Protein AF-A0A3P7LPS3-F1 (afdb_monomer_lite)

Sequence (72 aa):
MSAVFSCVYCLNRKIEAVRRLPDTRPAANDSSTNRPRRLSIKLSSGEEIKTSGFIVSALNSPTAWVLPQVHR

Organism: Dibothriocephalus latus (NCBI:txid60516)

Radius of gyration: 15.49 Å; chains: 1; bounding box: 40×29×35 Å

Secondary structure (DSSP, 8-state):
--GGGTPPP-TT--EEEEEEPP--S---S---TTPPPPEEEEETTS-EEEES-----GGGS-HHHHHHHHT-

Structure (mmCIF, N/CA/C/O backbone):
data_AF-A0A3P7LPS3-F1
#
_entry.id   AF-A0A3P7LPS3-F1
#
loop_
_atom_site.group_PDB
_atom_site.id
_atom_site.type_symbol
_atom_site.label_atom_id
_atom_site.label_alt_id
_atom_site.label_comp_id
_atom_site.label_asym_id
_atom_site.label_entity_id
_atom_site.label_seq_id
_atom_site.pdbx_PDB_ins_code
_atom_site.Cartn_x
_atom_site.Cartn_y
_atom_site.Cartn_z
_atom_site.occupancy
_atom_site.B_iso_or_equiv
_atom_site.auth_seq_id
_atom_site.auth_comp_id
_atom_site.auth_asym_id
_atom_site.auth_atom_id
_atom_site.pdbx_PDB_model_num
ATOM 1 N N . MET A 1 1 ? -16.165 -8.374 -6.897 1.00 71.75 1 MET A N 1
ATOM 2 C CA . MET A 1 1 ? -16.296 -9.495 -5.940 1.00 71.75 1 MET A CA 1
ATOM 3 C C . MET A 1 1 ? -14.908 -9.902 -5.451 1.00 71.75 1 MET A C 1
ATOM 5 O O . MET A 1 1 ? -14.231 -10.616 -6.168 1.00 71.75 1 MET A O 1
ATOM 9 N N . SER A 1 2 ? -14.433 -9.415 -4.301 1.00 80.19 2 SER A N 1
ATOM 10 C CA . SER A 1 2 ? -13.077 -9.745 -3.806 1.00 80.19 2 SER A CA 1
ATOM 11 C C . SER A 1 2 ? -13.108 -10.339 -2.391 1.00 80.19 2 SER A C 1
ATOM 13 O O . SER A 1 2 ? -12.427 -11.330 -2.147 1.00 80.19 2 SER A O 1
ATOM 1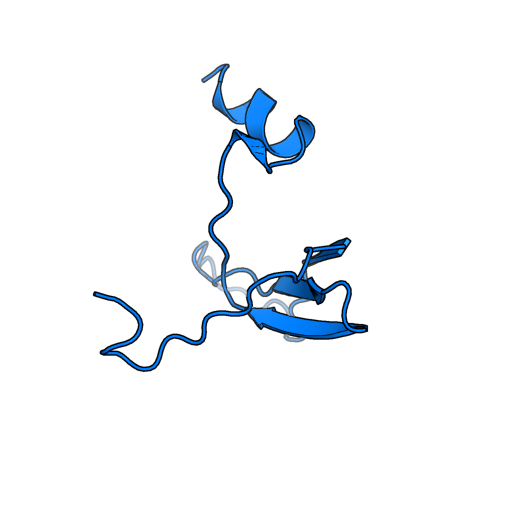5 N N . ALA A 1 3 ? -14.016 -9.883 -1.518 1.00 78.25 3 ALA A N 1
ATOM 16 C CA . ALA A 1 3 ? -14.290 -10.534 -0.224 1.00 78.25 3 ALA A CA 1
ATOM 17 C C . ALA A 1 3 ? -14.643 -12.030 -0.353 1.00 78.25 3 ALA A C 1
ATOM 19 O O . ALA A 1 3 ? -14.217 -12.844 0.457 1.00 78.25 3 ALA A O 1
ATOM 20 N N . VAL A 1 4 ? -15.385 -12.391 -1.408 1.00 89.56 4 VAL A N 1
ATOM 21 C CA . VAL A 1 4 ? -15.826 -13.772 -1.690 1.00 89.56 4 VAL A CA 1
ATOM 22 C C . VAL A 1 4 ? -14.640 -14.719 -1.924 1.00 89.56 4 VAL A C 1
ATOM 24 O O . VAL A 1 4 ? -14.748 -15.912 -1.672 1.00 89.56 4 VAL A O 1
ATOM 27 N N . PHE A 1 5 ? -13.488 -14.182 -2.337 1.00 90.81 5 PHE A N 1
ATOM 28 C CA . PHE A 1 5 ? -12.247 -14.923 -2.574 1.00 90.81 5 PHE A CA 1
ATOM 29 C C . PHE A 1 5 ? -11.201 -14.640 -1.485 1.00 90.81 5 PHE A C 1
ATOM 31 O O . PHE A 1 5 ? -10.013 -14.502 -1.769 1.00 90.81 5 PHE A O 1
ATOM 38 N N . SER A 1 6 ? -11.654 -14.499 -0.236 1.00 90.12 6 SER A N 1
ATOM 39 C CA . SER A 1 6 ? -10.796 -14.367 0.953 1.00 90.12 6 SER A CA 1
ATOM 40 C C . SER A 1 6 ? -9.953 -13.089 1.026 1.00 90.12 6 SER A C 1
ATOM 42 O O . SER A 1 6 ? -9.003 -13.020 1.806 1.00 90.12 6 SER A O 1
ATOM 44 N N . CYS A 1 7 ? -10.286 -12.049 0.259 1.00 88.38 7 CYS A N 1
ATOM 45 C CA . CYS A 1 7 ? -9.637 -10.754 0.438 1.00 88.38 7 CYS A CA 1
ATOM 46 C C . CYS A 1 7 ? -10.096 -10.093 1.740 1.00 88.38 7 CYS A C 1
ATOM 48 O O . CYS A 1 7 ? -11.292 -10.020 2.031 1.00 88.38 7 CYS A O 1
ATOM 50 N N . VAL A 1 8 ? -9.134 -9.566 2.494 1.00 89.12 8 VAL A N 1
ATOM 51 C CA . VAL A 1 8 ? -9.374 -8.862 3.755 1.00 89.12 8 VAL A CA 1
ATOM 52 C C . VAL A 1 8 ? -9.416 -7.360 3.494 1.00 89.12 8 VAL A C 1
ATOM 54 O O . VAL A 1 8 ? -8.520 -6.808 2.856 1.00 89.12 8 VAL A O 1
ATOM 57 N N . TYR A 1 9 ? -10.450 -6.695 4.006 1.00 89.81 9 TYR A N 1
ATOM 58 C CA . TYR A 1 9 ? -10.602 -5.246 3.909 1.00 89.81 9 TYR A CA 1
ATOM 59 C C . TYR A 1 9 ? -10.261 -4.594 5.244 1.00 89.81 9 TYR A C 1
ATOM 61 O O . TYR A 1 9 ? -10.949 -4.800 6.240 1.00 89.81 9 TYR A O 1
ATOM 69 N N . CYS A 1 10 ? -9.224 -3.763 5.245 1.00 86.12 10 CYS A N 1
ATOM 70 C CA . CYS A 1 10 ? -8.795 -3.013 6.421 1.00 86.12 10 CYS A CA 1
ATOM 71 C C . CYS A 1 10 ? -9.195 -1.541 6.273 1.00 86.12 10 CYS A C 1
ATOM 73 O O . CYS A 1 10 ? -8.414 -0.720 5.792 1.00 86.12 10 CYS A O 1
ATOM 75 N N . LEU A 1 11 ? -10.428 -1.207 6.663 1.00 89.38 11 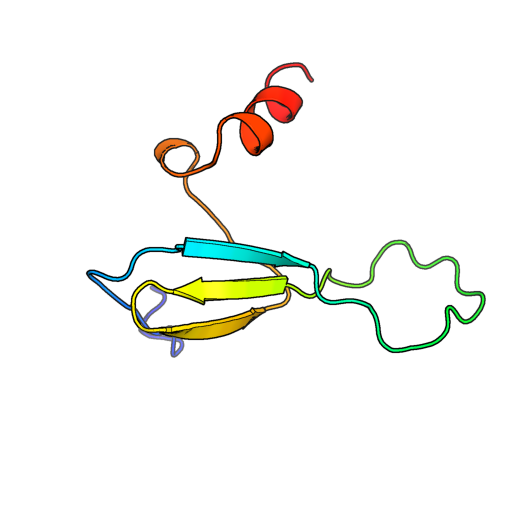LEU A N 1
ATOM 76 C CA . LEU A 1 11 ? -10.908 0.179 6.665 1.00 89.38 11 LEU A CA 1
ATOM 77 C C . LEU A 1 11 ? -10.208 1.001 7.760 1.00 89.38 11 LEU A C 1
ATOM 79 O O . LEU A 1 11 ? -9.735 0.456 8.756 1.00 89.38 11 LEU A O 1
ATOM 83 N N . ASN A 1 12 ? -10.140 2.324 7.575 1.00 90.19 12 ASN A N 1
ATOM 84 C CA . ASN A 1 12 ? -9.521 3.274 8.517 1.00 90.19 12 ASN A CA 1
ATOM 85 C C . ASN A 1 12 ? -8.039 3.006 8.842 1.00 90.19 12 ASN A C 1
ATOM 87 O O . ASN A 1 12 ? -7.512 3.498 9.840 1.00 90.19 12 ASN A O 1
ATOM 91 N N . ARG A 1 13 ? -7.338 2.254 7.989 1.00 89.06 13 ARG A N 1
ATOM 92 C CA . ARG A 1 13 ? -5.882 2.103 8.041 1.00 89.06 13 ARG A CA 1
ATOM 93 C C . ARG A 1 13 ? -5.241 2.987 6.979 1.00 89.06 13 ARG A C 1
ATOM 95 O O . ARG A 1 13 ? -5.745 3.088 5.862 1.00 89.06 13 ARG A O 1
ATOM 102 N N . LYS A 1 14 ? -4.120 3.618 7.322 1.00 91.19 14 LYS A N 1
ATOM 103 C CA . LYS A 1 14 ? -3.308 4.393 6.376 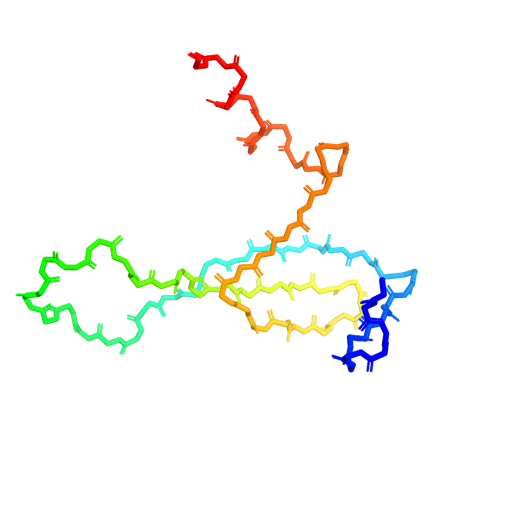1.00 91.19 14 LYS A CA 1
ATOM 104 C C . LYS A 1 14 ? -2.004 3.658 6.103 1.00 91.19 14 LYS A C 1
ATOM 106 O O . LYS A 1 14 ? -1.470 2.996 6.989 1.00 91.19 14 LYS A O 1
ATOM 111 N N . ILE A 1 15 ? -1.497 3.784 4.883 1.00 90.81 15 ILE A N 1
ATOM 112 C CA . ILE A 1 15 ? -0.149 3.335 4.534 1.00 90.81 15 ILE A CA 1
ATOM 113 C C . ILE A 1 15 ? 0.819 4.434 4.974 1.00 90.81 15 ILE A C 1
ATOM 115 O O . ILE A 1 15 ? 0.701 5.567 4.518 1.00 90.81 15 ILE A O 1
ATOM 119 N N . GLU A 1 16 ? 1.759 4.109 5.858 1.00 92.00 16 GLU A N 1
ATOM 120 C CA . GLU A 1 16 ? 2.775 5.057 6.334 1.00 92.00 16 GLU A CA 1
ATOM 121 C C . GLU A 1 16 ? 4.048 5.004 5.497 1.00 92.00 16 GLU A C 1
ATOM 123 O O . GLU A 1 16 ? 4.669 6.029 5.228 1.00 92.00 16 GLU A O 1
ATOM 128 N N . ALA A 1 17 ? 4.464 3.801 5.102 1.00 89.94 17 ALA A N 1
ATOM 129 C CA . ALA A 1 17 ? 5.696 3.614 4.354 1.00 89.94 17 ALA A CA 1
ATOM 130 C C . ALA A 1 17 ? 5.621 2.385 3.455 1.00 89.94 17 ALA A C 1
ATOM 132 O O . ALA A 1 17 ? 5.037 1.362 3.812 1.00 89.94 17 ALA A O 1
ATOM 133 N N . VAL A 1 18 ? 6.295 2.475 2.310 1.00 89.06 18 VAL A N 1
ATOM 134 C CA . VAL A 1 18 ? 6.520 1.354 1.399 1.00 89.06 18 VAL A CA 1
ATOM 135 C C . VAL A 1 18 ? 8.020 1.210 1.196 1.00 89.06 18 VAL A C 1
ATOM 137 O O . VAL A 1 18 ? 8.696 2.156 0.793 1.00 89.06 18 VAL A O 1
ATOM 140 N N . ARG A 1 19 ? 8.553 0.026 1.491 1.00 89.25 19 ARG A N 1
ATOM 141 C CA . ARG A 1 19 ? 9.980 -0.290 1.394 1.00 89.25 19 ARG A CA 1
ATOM 142 C C . ARG A 1 19 ? 10.187 -1.460 0.447 1.00 89.25 19 ARG A C 1
ATOM 144 O O . ARG A 1 19 ? 9.394 -2.398 0.426 1.00 89.25 19 ARG A O 1
ATOM 151 N N . ARG A 1 20 ? 11.272 -1.422 -0.324 1.00 86.25 20 ARG A N 1
ATOM 152 C CA . ARG A 1 20 ? 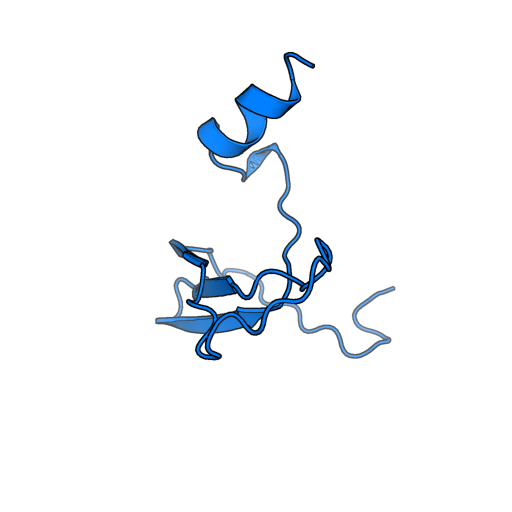11.727 -2.591 -1.085 1.00 86.25 20 ARG A CA 1
ATOM 153 C C . ARG A 1 20 ? 12.530 -3.485 -0.155 1.00 86.25 20 ARG A C 1
ATOM 155 O O . ARG A 1 20 ? 13.424 -3.000 0.533 1.00 86.25 20 ARG A O 1
ATOM 162 N N . LEU A 1 21 ? 12.190 -4.766 -0.123 1.00 84.69 21 LEU A N 1
ATOM 163 C CA . LEU A 1 21 ? 12.972 -5.754 0.607 1.00 84.69 21 LEU A CA 1
ATOM 164 C C . LEU A 1 21 ? 14.162 -6.177 -0.261 1.00 84.69 21 LEU A C 1
ATOM 166 O O . LEU A 1 21 ? 13.982 -6.365 -1.466 1.00 84.69 21 LEU A O 1
ATOM 170 N N . PRO A 1 22 ? 15.363 -6.321 0.321 1.00 75.81 22 PRO A N 1
ATOM 171 C CA . PRO A 1 22 ? 16.507 -6.846 -0.406 1.00 75.81 22 PRO A CA 1
ATOM 172 C C . PRO A 1 22 ? 16.254 -8.305 -0.797 1.00 75.81 22 PRO A C 1
ATOM 174 O O . PRO A 1 22 ? 15.702 -9.089 -0.018 1.00 75.81 22 PRO A O 1
ATOM 177 N N . ASP A 1 23 ? 16.684 -8.677 -2.000 1.00 70.38 23 ASP A N 1
ATOM 178 C CA . ASP A 1 23 ? 16.707 -10.072 -2.418 1.00 70.38 23 ASP A CA 1
ATOM 179 C C . ASP A 1 23 ? 17.844 -10.772 -1.664 1.00 70.38 23 ASP A C 1
ATOM 181 O O . ASP A 1 23 ? 19.017 -10.627 -1.984 1.00 70.38 23 ASP A O 1
ATOM 185 N N . THR A 1 24 ? 17.508 -11.530 -0.620 1.00 64.62 24 THR A N 1
ATOM 186 C CA . THR A 1 24 ? 18.475 -12.234 0.244 1.00 64.62 24 THR A CA 1
ATOM 187 C C . THR A 1 24 ? 19.148 -13.442 -0.419 1.00 64.62 24 THR A C 1
ATOM 189 O O . THR A 1 24 ? 19.757 -14.260 0.267 1.00 64.62 24 THR A O 1
ATOM 192 N N . ARG A 1 25 ? 19.047 -13.593 -1.744 1.00 58.81 25 ARG A N 1
ATOM 193 C CA . ARG A 1 25 ? 19.738 -14.652 -2.486 1.00 58.81 25 ARG A CA 1
ATOM 194 C C . ARG A 1 25 ? 20.847 -14.031 -3.329 1.00 58.81 25 ARG A C 1
ATOM 196 O O . ARG A 1 25 ? 20.559 -13.065 -4.035 1.00 58.81 25 ARG A O 1
ATOM 203 N N . PRO A 1 26 ? 22.077 -14.578 -3.285 1.00 52.34 26 PRO A N 1
ATOM 204 C CA . PRO A 1 26 ? 23.144 -14.122 -4.161 1.00 52.34 26 PRO A CA 1
ATOM 205 C C . PRO A 1 26 ? 22.649 -14.188 -5.605 1.00 52.34 26 PRO A C 1
ATOM 207 O O . PRO A 1 26 ? 21.950 -15.133 -5.987 1.00 52.34 26 PRO A O 1
ATOM 210 N N . ALA A 1 27 ? 22.956 -13.141 -6.370 1.00 51.84 27 ALA A N 1
ATOM 211 C CA . ALA A 1 27 ? 22.638 -13.033 -7.782 1.00 51.84 27 ALA A CA 1
ATOM 212 C C . ALA A 1 27 ? 23.362 -14.154 -8.542 1.00 51.84 27 ALA A C 1
ATOM 214 O O . ALA A 1 27 ? 24.470 -13.982 -9.034 1.00 51.84 27 ALA A O 1
ATOM 215 N N . ALA A 1 28 ? 22.756 -15.340 -8.579 1.00 49.38 28 ALA A N 1
ATOM 216 C CA . ALA A 1 28 ? 23.114 -16.359 -9.544 1.00 49.38 28 ALA A CA 1
ATOM 217 C C . ALA A 1 28 ? 22.817 -15.780 -10.931 1.00 49.38 28 ALA A C 1
ATOM 219 O O . ALA A 1 28 ? 21.766 -15.164 -11.120 1.00 49.38 28 ALA A O 1
ATOM 220 N N . ASN A 1 29 ? 23.786 -15.948 -11.827 1.00 52.66 29 ASN A N 1
ATOM 221 C CA . ASN A 1 29 ? 23.905 -15.469 -13.206 1.00 52.66 29 ASN A CA 1
ATOM 222 C C . ASN A 1 29 ? 22.720 -15.851 -14.125 1.00 52.66 29 ASN A C 1
ATOM 224 O O . ASN A 1 29 ? 22.919 -16.466 -15.163 1.00 52.66 29 ASN A O 1
ATOM 228 N N . ASP A 1 30 ? 21.491 -15.476 -13.781 1.00 49.84 30 ASP A N 1
ATOM 229 C CA . ASP A 1 30 ? 20.313 -15.739 -14.602 1.00 49.84 30 ASP A CA 1
ATOM 230 C C . ASP A 1 30 ? 19.643 -14.437 -15.024 1.00 49.84 30 ASP A C 1
ATOM 232 O O . ASP A 1 30 ? 19.041 -13.703 -14.236 1.00 49.84 30 ASP A O 1
ATOM 236 N N . SER A 1 31 ? 19.726 -14.208 -16.329 1.00 47.09 31 SER A N 1
ATOM 237 C CA . SER A 1 31 ? 19.120 -13.171 -17.159 1.00 47.09 31 SER A CA 1
ATOM 238 C C . SER A 1 31 ? 17.581 -13.203 -17.188 1.00 47.09 31 SER A C 1
ATOM 240 O O . SER A 1 31 ? 16.967 -12.998 -18.232 1.00 47.09 31 SER A O 1
ATOM 242 N N . SER A 1 32 ? 16.917 -13.418 -16.049 1.00 46.28 32 SER A N 1
ATOM 243 C CA . SER A 1 32 ? 15.455 -13.345 -15.957 1.00 46.28 32 SER A CA 1
ATOM 244 C C . SER A 1 32 ? 15.016 -12.053 -15.269 1.00 46.28 32 SER A C 1
ATOM 246 O O . SER A 1 32 ? 14.926 -11.931 -14.049 1.00 46.28 32 SER A O 1
ATOM 248 N N . THR A 1 33 ? 14.686 -11.065 -16.090 1.00 55.31 33 THR A N 1
ATOM 249 C CA . THR A 1 33 ? 14.132 -9.741 -15.762 1.00 55.31 33 THR A CA 1
ATOM 250 C C . THR A 1 33 ? 12.756 -9.778 -15.064 1.00 55.31 33 THR A C 1
ATOM 252 O O . THR A 1 33 ? 12.032 -8.788 -15.078 1.00 55.31 33 THR A O 1
ATOM 255 N N . ASN A 1 34 ? 12.364 -10.907 -14.460 1.00 55.59 34 ASN A N 1
ATOM 256 C CA . ASN A 1 34 ? 10.972 -11.235 -14.142 1.00 55.59 34 ASN A CA 1
ATOM 257 C C . ASN A 1 34 ? 10.737 -11.721 -12.700 1.00 55.59 34 ASN A C 1
ATOM 259 O O . ASN A 1 34 ? 9.710 -12.335 -12.412 1.00 55.59 34 ASN A O 1
ATOM 263 N N . ARG A 1 35 ? 11.666 -11.475 -11.764 1.00 60.03 35 ARG A N 1
ATOM 264 C CA . ARG A 1 35 ? 11.400 -11.768 -10.346 1.00 60.03 35 ARG A CA 1
ATOM 265 C C . ARG A 1 35 ? 10.489 -10.687 -9.744 1.00 60.03 35 ARG A C 1
ATOM 267 O O . ARG A 1 35 ? 10.828 -9.503 -9.824 1.00 60.03 35 ARG A O 1
ATOM 274 N N . PRO A 1 36 ? 9.344 -11.060 -9.138 1.00 62.84 36 PRO A N 1
ATOM 275 C CA . PRO A 1 36 ? 8.432 -10.091 -8.549 1.00 62.84 36 PRO A CA 1
ATOM 276 C C . PRO A 1 36 ? 9.113 -9.384 -7.376 1.00 62.84 36 PRO A C 1
ATOM 278 O O . PRO A 1 36 ? 9.592 -10.021 -6.436 1.00 62.84 36 PRO A O 1
ATOM 281 N N . ARG A 1 37 ? 9.167 -8.051 -7.443 1.00 71.44 37 ARG A N 1
ATOM 282 C CA . ARG A 1 37 ? 9.811 -7.211 -6.427 1.00 71.44 37 ARG A CA 1
ATOM 283 C C . ARG A 1 37 ? 9.124 -7.418 -5.079 1.00 71.44 37 ARG A C 1
ATOM 285 O O . ARG A 1 37 ? 7.931 -7.170 -4.951 1.00 71.44 37 ARG A O 1
ATOM 292 N N . ARG A 1 38 ? 9.876 -7.828 -4.057 1.00 86.12 38 ARG A N 1
ATOM 293 C CA . ARG A 1 38 ? 9.336 -7.972 -2.699 1.00 86.12 38 ARG A CA 1
ATOM 294 C C . ARG A 1 38 ? 9.251 -6.606 -2.027 1.00 86.12 38 ARG A C 1
ATOM 296 O O . ARG A 1 38 ? 10.218 -5.844 -1.994 1.00 86.12 38 ARG A O 1
ATOM 303 N N . LEU A 1 39 ? 8.084 -6.304 -1.481 1.00 89.25 39 LEU A N 1
ATOM 304 C CA . LEU A 1 39 ? 7.757 -5.046 -0.831 1.00 89.25 39 LEU A CA 1
ATOM 305 C C . LEU A 1 39 ? 7.315 -5.297 0.605 1.00 89.25 39 LEU A C 1
ATOM 307 O O . LEU A 1 39 ? 6.686 -6.311 0.905 1.00 89.25 39 LEU A O 1
ATOM 311 N N . SER A 1 40 ? 7.637 -4.344 1.466 1.00 93.06 40 SER A N 1
ATOM 312 C CA . SER A 1 40 ? 7.172 -4.260 2.843 1.00 93.06 40 SER A CA 1
ATOM 313 C C . SER A 1 40 ? 6.354 -2.985 2.997 1.00 93.06 40 SER A C 1
ATOM 315 O O . SER A 1 40 ? 6.851 -1.898 2.690 1.00 93.06 40 SER A O 1
ATOM 317 N N . ILE A 1 41 ? 5.100 -3.108 3.419 1.00 92.50 41 ILE A N 1
ATOM 318 C CA . ILE A 1 41 ? 4.167 -1.992 3.588 1.00 92.50 41 ILE A CA 1
ATOM 319 C C . ILE A 1 41 ? 3.879 -1.835 5.075 1.00 92.50 41 ILE A C 1
ATOM 321 O O . ILE A 1 41 ? 3.305 -2.731 5.688 1.00 92.50 41 ILE A O 1
ATOM 325 N N . LYS A 1 42 ? 4.251 -0.688 5.643 1.00 94.25 42 LYS A N 1
ATOM 326 C CA . LYS A 1 42 ? 3.946 -0.330 7.028 1.00 94.25 42 LYS A CA 1
ATOM 327 C C . LYS A 1 42 ? 2.598 0.379 7.084 1.00 94.25 42 LYS A C 1
ATOM 329 O O . LYS A 1 42 ? 2.397 1.379 6.388 1.00 94.25 42 LYS A O 1
ATOM 334 N N . LEU A 1 43 ? 1.695 -0.127 7.913 1.00 93.12 43 LEU A N 1
ATOM 335 C CA . LEU A 1 43 ? 0.396 0.481 8.173 1.00 93.12 43 LEU A CA 1
ATOM 336 C C . LEU A 1 43 ? 0.438 1.358 9.429 1.00 93.12 43 LEU A C 1
ATOM 338 O O . LEU A 1 43 ? 1.260 1.157 10.321 1.00 93.12 43 LEU A O 1
ATOM 342 N N . SER A 1 44 ? -0.517 2.281 9.541 1.00 93.94 44 SER A N 1
ATOM 343 C CA . SER A 1 44 ? -0.695 3.169 10.702 1.00 93.94 44 SER A CA 1
ATOM 344 C C . SER A 1 44 ? -1.045 2.447 12.005 1.00 93.94 44 SER A C 1
ATOM 346 O O . SER A 1 44 ? -1.094 3.050 13.070 1.00 93.94 44 SER A O 1
ATOM 348 N N . SER A 1 45 ? -1.340 1.154 11.923 1.00 92.38 45 SER A N 1
ATOM 349 C CA . SER A 1 45 ? -1.535 0.255 13.057 1.00 92.38 45 SER A CA 1
ATOM 350 C C . SER A 1 45 ? -0.230 -0.226 13.690 1.00 92.38 45 SER A C 1
ATOM 352 O O . SER A 1 45 ? -0.271 -0.831 14.755 1.00 92.38 45 SER A O 1
ATOM 354 N N . GLY A 1 46 ? 0.907 -0.005 13.027 1.00 92.06 46 GLY A N 1
ATOM 355 C CA . GLY A 1 46 ? 2.186 -0.630 13.359 1.00 92.06 46 GLY A CA 1
ATOM 356 C C . GLY A 1 46 ? 2.415 -1.979 12.668 1.00 92.06 46 GLY A C 1
ATOM 357 O O . GLY A 1 46 ? 3.536 -2.477 12.696 1.00 92.06 46 GLY A O 1
ATOM 358 N N . GLU A 1 47 ? 1.401 -2.549 12.009 1.00 92.25 47 GLU A N 1
ATOM 359 C CA . GLU A 1 47 ? 1.524 -3.805 11.260 1.00 92.25 47 GLU A CA 1
ATOM 360 C C . GLU A 1 47 ? 2.362 -3.616 9.987 1.00 92.25 47 GLU A C 1
ATOM 362 O O . GLU A 1 47 ? 2.305 -2.572 9.327 1.00 92.25 47 GLU A O 1
ATOM 367 N N . GLU A 1 48 ? 3.107 -4.656 9.609 1.00 93.44 48 GLU A N 1
ATOM 368 C CA . GLU A 1 48 ? 3.926 -4.663 8.399 1.00 93.44 48 GLU A CA 1
ATOM 369 C C . GLU A 1 48 ? 3.538 -5.828 7.479 1.00 93.44 48 GLU A C 1
ATOM 371 O O . GLU A 1 48 ? 3.576 -6.998 7.863 1.00 93.44 48 GLU A O 1
ATOM 376 N N . ILE A 1 49 ? 3.161 -5.502 6.242 1.00 91.94 49 ILE A N 1
ATOM 377 C CA . ILE A 1 49 ? 2.673 -6.456 5.245 1.00 91.94 49 ILE A CA 1
ATOM 378 C C . ILE A 1 49 ? 3.757 -6.700 4.201 1.00 91.94 49 ILE A C 1
ATOM 380 O O . ILE A 1 49 ? 4.197 -5.775 3.517 1.00 91.94 49 ILE A O 1
ATOM 384 N N . LYS A 1 50 ? 4.142 -7.966 4.023 1.00 92.06 50 LYS A N 1
ATOM 385 C CA . LYS A 1 50 ? 5.050 -8.392 2.953 1.00 92.06 50 LYS A CA 1
ATOM 386 C C . LYS A 1 50 ? 4.244 -8.800 1.726 1.00 92.06 50 LYS A C 1
ATOM 388 O O . LYS A 1 50 ? 3.405 -9.689 1.812 1.00 92.06 50 LYS A O 1
ATOM 393 N N . THR A 1 51 ? 4.521 -8.182 0.583 1.00 90.00 51 THR A N 1
ATOM 394 C CA . THR A 1 51 ? 3.804 -8.438 -0.673 1.00 90.00 51 THR A CA 1
ATOM 395 C C . THR A 1 51 ? 4.745 -8.443 -1.880 1.00 90.00 51 THR A C 1
ATOM 397 O O . THR A 1 51 ? 5.853 -7.916 -1.821 1.00 90.00 51 THR A O 1
ATOM 400 N N . SER A 1 52 ? 4.320 -9.055 -2.982 1.00 86.81 52 SER A N 1
ATOM 401 C CA . SER A 1 52 ? 4.988 -9.011 -4.292 1.00 86.81 52 SER A CA 1
ATOM 402 C C . SER A 1 52 ? 4.600 -7.785 -5.128 1.00 86.81 52 SER A C 1
ATOM 404 O O . SER A 1 52 ? 5.235 -7.485 -6.137 1.00 86.81 52 SER A O 1
ATOM 406 N N . GLY A 1 53 ? 3.544 -7.082 -4.729 1.00 84.50 53 GLY A N 1
ATOM 407 C CA . GLY A 1 53 ? 3.018 -5.928 -5.441 1.00 84.50 53 GLY A CA 1
ATOM 408 C C . GLY A 1 53 ? 1.876 -5.278 -4.674 1.00 84.50 53 GLY A C 1
ATOM 409 O O . GLY A 1 53 ? 1.300 -5.864 -3.758 1.00 84.50 53 GLY A O 1
ATOM 410 N N . PHE A 1 54 ? 1.554 -4.044 -5.032 1.00 87.50 54 PHE A N 1
ATOM 411 C CA . PHE A 1 54 ? 0.382 -3.356 -4.511 1.00 87.50 54 PHE A CA 1
ATOM 412 C C . PHE A 1 54 ? -0.148 -2.399 -5.567 1.00 87.50 54 PHE A C 1
ATOM 414 O O . PHE A 1 54 ? 0.594 -1.926 -6.429 1.00 87.50 54 PHE A O 1
ATOM 421 N N . ILE A 1 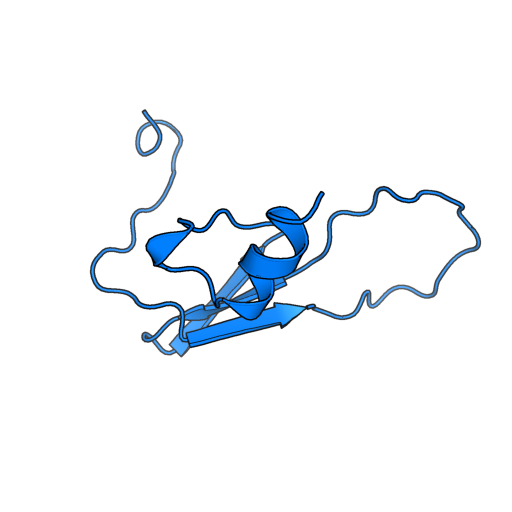55 ? -1.446 -2.140 -5.490 1.00 87.31 55 ILE A N 1
ATOM 422 C CA . ILE A 1 55 ? -2.144 -1.207 -6.363 1.00 87.31 55 ILE A CA 1
ATOM 423 C C . ILE A 1 55 ? -2.557 -0.033 -5.490 1.00 87.31 55 ILE A C 1
ATOM 425 O O . ILE A 1 55 ? -3.100 -0.219 -4.401 1.00 87.31 55 ILE A O 1
ATOM 429 N N . VAL A 1 56 ? -2.282 1.175 -5.961 1.00 86.81 56 VAL A N 1
ATOM 430 C CA . VAL A 1 56 ? -2.637 2.411 -5.273 1.00 86.81 56 VAL A CA 1
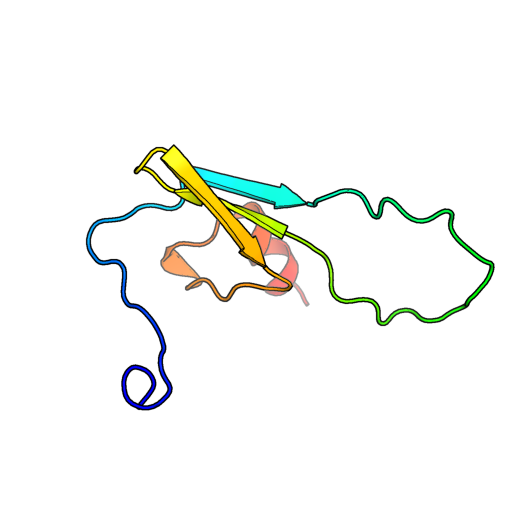ATOM 431 C C . VAL A 1 56 ? -3.362 3.324 -6.252 1.00 86.81 56 VAL A C 1
ATOM 433 O O . VAL A 1 56 ? -3.011 3.401 -7.427 1.00 86.81 56 VAL A O 1
ATOM 436 N N . SER A 1 57 ? -4.411 3.988 -5.771 1.00 86.69 57 SER A N 1
ATOM 437 C CA . SER A 1 57 ? -5.101 5.019 -6.548 1.00 86.69 57 SER A CA 1
ATOM 438 C C . SER A 1 57 ? -4.136 6.160 -6.876 1.00 86.69 57 SER A C 1
ATOM 440 O O . SER A 1 57 ? -3.341 6.558 -6.021 1.00 86.69 57 SER A O 1
ATOM 442 N N . ALA A 1 58 ? -4.243 6.735 -8.074 1.00 82.19 58 ALA A N 1
ATOM 443 C CA . ALA A 1 58 ? -3.439 7.888 -8.478 1.00 82.19 58 ALA A CA 1
ATOM 444 C C . ALA A 1 58 ? -3.574 9.066 -7.495 1.00 82.19 58 ALA A C 1
ATOM 446 O O . ALA A 1 58 ? -2.579 9.706 -7.175 1.00 82.19 58 ALA A O 1
ATOM 447 N N . LEU A 1 59 ? -4.772 9.285 -6.938 1.00 84.81 59 LEU A N 1
ATOM 448 C CA . LEU A 1 59 ? -5.043 10.360 -5.972 1.00 84.81 59 LEU A CA 1
ATOM 449 C C . LEU A 1 59 ? -4.301 10.185 -4.640 1.00 84.81 59 LEU A C 1
ATOM 451 O O . LEU A 1 59 ? -4.010 11.162 -3.962 1.00 84.81 59 LEU A O 1
ATOM 455 N N . ASN A 1 60 ? -4.000 8.939 -4.271 1.00 84.06 60 ASN A N 1
ATOM 456 C CA . ASN A 1 60 ? -3.329 8.593 -3.017 1.00 84.06 60 ASN A CA 1
ATOM 457 C C . ASN A 1 60 ? -1.848 8.249 -3.228 1.00 84.06 60 ASN A C 1
ATOM 459 O O . ASN A 1 60 ? -1.159 7.856 -2.287 1.00 84.06 60 ASN A O 1
ATOM 463 N N . SER A 1 61 ? -1.367 8.334 -4.468 1.00 84.06 61 SER A N 1
ATOM 464 C CA . SER A 1 61 ? 0.012 8.023 -4.817 1.00 84.06 61 SER A CA 1
ATOM 465 C C . SER A 1 61 ? 0.893 9.253 -4.609 1.00 84.06 61 SER A C 1
ATOM 467 O O . SER A 1 61 ? 0.499 10.350 -5.002 1.00 84.06 61 SER A O 1
ATOM 469 N N . PRO A 1 62 ? 2.109 9.103 -4.059 1.00 82.75 62 PRO A N 1
ATOM 470 C CA . PRO A 1 62 ? 3.086 10.180 -4.063 1.00 82.75 62 PRO A CA 1
ATOM 471 C C . PRO A 1 62 ? 3.305 10.704 -5.484 1.00 82.75 62 PRO A C 1
ATOM 473 O O . PRO A 1 62 ? 3.519 9.922 -6.411 1.00 82.75 62 PRO A O 1
ATOM 476 N N . THR A 1 63 ? 3.327 12.025 -5.653 1.00 80.94 63 THR A N 1
ATOM 477 C CA . THR A 1 63 ? 3.519 12.683 -6.956 1.00 80.94 63 THR A CA 1
ATOM 478 C C . THR A 1 63 ? 4.779 12.190 -7.677 1.00 80.94 63 THR A C 1
ATOM 480 O O . THR A 1 63 ? 4.773 11.991 -8.890 1.00 80.94 63 THR A O 1
ATOM 483 N N . ALA A 1 64 ? 5.835 11.886 -6.917 1.00 80.12 64 ALA A N 1
ATOM 484 C CA . ALA A 1 64 ? 7.082 11.314 -7.422 1.00 80.12 64 ALA A CA 1
ATOM 485 C C . ALA A 1 64 ? 6.915 9.946 -8.115 1.00 80.12 64 ALA A C 1
ATOM 487 O O . ALA A 1 64 ? 7.754 9.567 -8.927 1.00 80.12 64 ALA A O 1
ATOM 488 N N . TRP A 1 65 ? 5.860 9.187 -7.803 1.00 78.38 65 TRP A N 1
ATOM 489 C CA . TRP A 1 65 ? 5.563 7.905 -8.452 1.00 78.38 65 TRP A CA 1
ATOM 490 C C . TRP A 1 65 ? 4.731 8.074 -9.725 1.00 78.38 65 TRP A C 1
ATOM 492 O O . TRP A 1 65 ? 4.833 7.245 -10.626 1.00 78.38 65 TRP A O 1
ATOM 502 N N . VAL A 1 66 ? 3.931 9.141 -9.801 1.00 76.19 66 VAL A N 1
ATOM 503 C CA . VAL A 1 66 ? 2.980 9.390 -10.893 1.00 76.19 66 VAL A CA 1
ATOM 504 C C . VAL A 1 66 ? 3.616 10.197 -12.026 1.00 76.19 66 VAL A C 1
ATOM 506 O O . VAL A 1 66 ? 3.486 9.821 -13.187 1.00 76.19 66 VAL A O 1
ATOM 509 N N . LEU A 1 67 ? 4.344 11.277 -11.714 1.00 75.38 67 LEU A N 1
ATOM 510 C CA . LEU A 1 67 ? 4.888 12.205 -12.721 1.00 75.38 67 LEU A CA 1
ATOM 511 C C . LEU A 1 67 ? 5.719 11.542 -13.836 1.00 75.38 67 LEU A C 1
ATOM 513 O O . LEU A 1 67 ? 5.524 11.919 -14.996 1.00 75.38 67 LEU A O 1
ATOM 517 N N . PRO A 1 68 ? 6.591 10.550 -13.555 1.00 76.56 68 PRO A N 1
ATOM 518 C CA . PRO A 1 68 ? 7.354 9.874 -14.605 1.00 76.56 68 PRO A CA 1
ATOM 519 C C . PRO A 1 68 ? 6.491 9.074 -15.594 1.00 76.56 68 PRO A C 1
ATOM 521 O O . PRO A 1 68 ? 6.975 8.719 -16.663 1.00 76.56 68 PRO A O 1
ATOM 524 N N . GLN A 1 69 ? 5.243 8.749 -15.240 1.00 71.19 69 GLN A N 1
ATOM 525 C CA . GLN A 1 69 ? 4.334 7.961 -16.080 1.00 71.19 69 GLN A CA 1
ATOM 526 C C . GLN A 1 69 ? 3.488 8.824 -17.023 1.00 71.19 69 GLN A C 1
ATOM 528 O O . GLN A 1 69 ? 3.020 8.316 -18.031 1.00 71.19 69 GLN A O 1
ATOM 533 N N . VAL A 1 70 ? 3.297 10.110 -16.708 1.00 69.19 70 VAL A N 1
ATOM 534 C CA . VAL A 1 70 ? 2.466 11.039 -17.501 1.00 69.19 70 VAL A CA 1
ATOM 535 C C . VAL A 1 70 ? 3.227 11.615 -18.702 1.00 69.19 70 VAL A C 1
ATOM 537 O O . VAL A 1 70 ? 2.616 12.012 -19.684 1.00 69.19 70 VAL A O 1
ATOM 540 N N . HIS A 1 71 ? 4.559 11.648 -18.635 1.00 59.97 71 HIS A N 1
ATOM 541 C CA . HIS A 1 71 ? 5.427 12.220 -19.673 1.00 59.97 71 HIS A CA 1
ATOM 542 C C . HIS A 1 71 ? 5.959 11.175 -20.677 1.00 59.97 71 HIS A C 1
ATOM 544 O O . HIS A 1 71 ? 6.983 11.412 -21.316 1.00 59.97 71 HIS A O 1
ATOM 550 N N . ARG A 1 72 ? 5.314 10.007 -20.778 1.00 51.81 72 ARG A N 1
ATOM 551 C CA . ARG A 1 72 ? 5.599 8.974 -21.788 1.00 51.81 72 ARG A CA 1
ATOM 552 C C . ARG A 1 72 ? 4.531 8.987 -22.865 1.00 51.81 72 ARG A C 1
ATOM 554 O O . ARG A 1 72 ? 4.919 8.758 -24.028 1.00 51.81 72 ARG A O 1
#

Foldseek 3Di:
DPVVVVDDDDPPKDFPDKDFDDPPDPPDPDPDPDQQTWIWTQIPVRDIDIDSDDDDDPVNDDPVVVVVVVVD

pLDDT: mean 79.22, std 14.22, range [46.28, 94.25]